Protein AF-A0A442Y7N2-F1 (afdb_monomer_lite)

Structure (mmCIF, N/CA/C/O backbone):
data_AF-A0A442Y7N2-F1
#
_entry.id   AF-A0A442Y7N2-F1
#
loop_
_atom_site.group_PDB
_atom_site.id
_atom_site.type_symbol
_atom_site.label_atom_id
_atom_site.label_alt_id
_atom_site.label_comp_id
_atom_site.label_asym_id
_atom_site.label_entity_id
_atom_site.label_seq_id
_atom_site.pdbx_PDB_ins_code
_atom_site.Cartn_x
_atom_site.Cartn_y
_atom_site.Cartn_z
_atom_site.occupancy
_atom_site.B_iso_or_equiv
_atom_site.auth_seq_id
_atom_site.auth_comp_id
_atom_site.auth_asym_id
_atom_site.auth_atom_id
_atom_site.pdbx_PDB_model_num
ATOM 1 N N . LYS A 1 1 ? -9.433 -22.680 17.498 1.00 52.38 1 LYS A N 1
ATOM 2 C CA . LYS A 1 1 ? -9.771 -21.432 18.224 1.00 52.38 1 LYS A CA 1
ATOM 3 C C . LYS A 1 1 ? -11.124 -20.967 17.704 1.00 52.38 1 LYS A C 1
ATOM 5 O O . LYS A 1 1 ? -11.213 -20.726 16.509 1.00 52.38 1 LYS A O 1
ATOM 10 N N . LEU A 1 2 ? -12.162 -20.968 18.543 1.00 63.34 2 LEU A N 1
ATOM 11 C CA . LEU A 1 2 ? -13.480 -20.420 18.199 1.00 63.34 2 LEU A CA 1
ATOM 12 C C . LEU A 1 2 ? -13.420 -18.888 18.295 1.00 63.34 2 LEU A C 1
ATOM 14 O O . LEU A 1 2 ? -12.692 -18.369 19.140 1.00 63.34 2 LEU A O 1
ATOM 18 N N . GLY A 1 3 ? -14.113 -18.182 17.401 1.00 73.44 3 GLY A N 1
ATOM 19 C CA . GLY A 1 3 ? -14.216 -16.721 17.448 1.00 73.44 3 GLY A CA 1
ATOM 20 C C . GLY A 1 3 ? -15.000 -16.253 18.678 1.00 73.44 3 GLY A C 1
ATOM 21 O O . GLY A 1 3 ? -15.901 -16.950 19.133 1.00 73.44 3 GLY A O 1
ATOM 22 N N . HIS A 1 4 ? -14.647 -15.083 19.215 1.00 86.31 4 HIS A N 1
ATOM 23 C CA . HIS A 1 4 ? -15.258 -14.492 20.417 1.00 86.31 4 HIS A CA 1
ATOM 24 C C . HIS A 1 4 ? -16.427 -13.531 20.111 1.00 86.31 4 HIS A C 1
ATOM 26 O O . HIS A 1 4 ? -16.746 -12.690 20.943 1.00 86.31 4 HIS A O 1
ATOM 32 N N . ALA A 1 5 ? -17.021 -13.600 18.916 1.00 89.06 5 ALA A N 1
ATOM 33 C CA . ALA A 1 5 ? -18.103 -12.714 18.487 1.00 89.06 5 ALA A CA 1
ATOM 34 C C . ALA A 1 5 ? -19.346 -13.525 18.110 1.00 89.06 5 ALA A C 1
ATOM 36 O O . ALA A 1 5 ? -19.222 -14.537 17.419 1.00 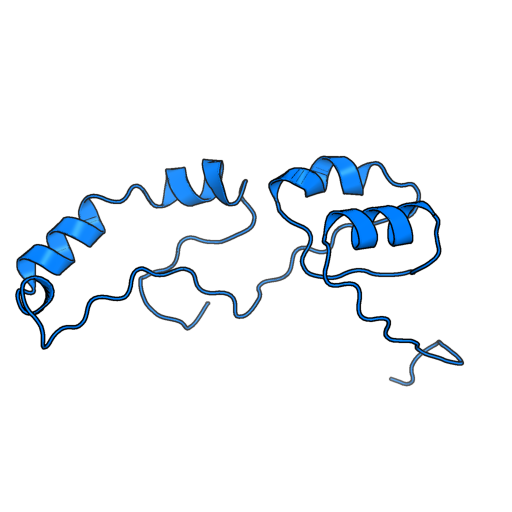89.06 5 ALA A O 1
ATOM 37 N N . ASP A 1 6 ? -20.522 -13.044 18.517 1.00 92.25 6 ASP A N 1
ATOM 38 C CA . ASP A 1 6 ? -21.809 -13.668 18.183 1.00 92.25 6 ASP A CA 1
ATOM 39 C C . ASP A 1 6 ? -22.160 -13.506 16.691 1.00 92.25 6 ASP A C 1
ATOM 41 O O . ASP A 1 6 ? -22.798 -14.375 16.100 1.00 92.25 6 ASP A O 1
ATOM 45 N N . GLN A 1 7 ? -21.706 -12.413 16.062 1.00 93.00 7 GLN A N 1
ATOM 46 C CA . GLN A 1 7 ? -21.904 -12.118 14.641 1.00 93.00 7 GLN A CA 1
ATOM 47 C C . GLN A 1 7 ? -20.733 -11.304 14.069 1.00 93.00 7 GLN A C 1
ATOM 49 O O . GLN A 1 7 ? -20.123 -10.487 14.759 1.00 93.00 7 GLN A O 1
ATOM 54 N N . VAL A 1 8 ? -20.449 -11.502 12.778 1.00 93.25 8 VAL A N 1
ATOM 55 C CA . VAL A 1 8 ? -19.552 -10.656 11.980 1.00 93.25 8 VAL A CA 1
ATOM 56 C C . VAL A 1 8 ? -20.326 -10.128 10.778 1.00 93.25 8 VAL A C 1
ATOM 58 O O . VAL A 1 8 ? -20.924 -10.906 10.038 1.00 93.25 8 VAL A O 1
ATOM 61 N N . GLU A 1 9 ? -20.296 -8.814 10.574 1.00 95.19 9 GLU A N 1
ATOM 62 C CA . GLU A 1 9 ? -20.863 -8.152 9.400 1.00 95.19 9 GLU A CA 1
ATOM 63 C C . GLU A 1 9 ? -19.742 -7.546 8.552 1.00 95.19 9 GLU A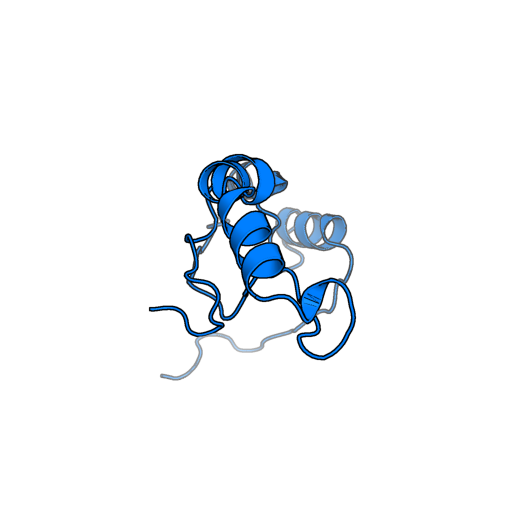 C 1
ATOM 65 O O . GLU A 1 9 ? -18.812 -6.931 9.076 1.00 95.19 9 GLU A O 1
ATOM 70 N N . ILE A 1 10 ? -19.829 -7.734 7.234 1.00 96.12 10 ILE A N 1
ATOM 71 C CA . ILE A 1 10 ? -18.875 -7.189 6.268 1.00 96.12 10 ILE A CA 1
ATOM 72 C C . ILE A 1 10 ? -19.624 -6.193 5.391 1.00 96.12 10 ILE A C 1
ATOM 74 O O . ILE A 1 10 ? -20.438 -6.580 4.554 1.00 96.12 10 ILE A O 1
ATOM 78 N N . VAL A 1 11 ? -19.326 -4.909 5.573 1.00 96.19 11 VAL A N 1
ATOM 79 C CA . VAL A 1 11 ? -19.940 -3.816 4.813 1.00 96.19 11 VAL A CA 1
ATOM 80 C C . VAL A 1 11 ? -18.969 -3.341 3.737 1.00 96.19 11 VAL A C 1
ATOM 82 O O . VAL A 1 11 ? -17.812 -3.027 4.019 1.00 96.19 11 VAL A O 1
ATOM 85 N N . VAL A 1 12 ? -19.436 -3.265 2.491 1.00 96.62 12 VAL A N 1
ATOM 86 C CA . VAL A 1 12 ? -18.619 -2.790 1.368 1.00 96.62 12 VAL A CA 1
ATOM 87 C C . VAL A 1 12 ? -18.715 -1.271 1.270 1.00 96.62 12 VAL A C 1
ATOM 89 O O . VAL A 1 12 ? -19.745 -0.725 0.883 1.00 96.62 12 VAL A O 1
ATOM 92 N N . ILE A 1 13 ? -17.613 -0.588 1.580 1.00 96.00 13 ILE A N 1
ATOM 93 C CA . ILE A 1 13 ? -17.477 0.866 1.445 1.00 96.00 13 ILE A CA 1
ATOM 94 C C . ILE A 1 13 ? -16.273 1.152 0.539 1.00 96.00 13 ILE A C 1
ATOM 96 O O . ILE A 1 13 ? -15.113 1.103 0.961 1.00 96.00 13 ILE A O 1
ATOM 100 N N . ASN A 1 14 ? -16.554 1.429 -0.735 1.00 94.81 14 ASN A N 1
ATOM 101 C CA . ASN A 1 14 ? -15.515 1.607 -1.754 1.00 94.81 14 ASN A CA 1
ATOM 102 C C . ASN A 1 14 ? -14.680 2.877 -1.527 1.00 94.81 14 ASN A C 1
ATOM 104 O O . ASN A 1 14 ? -13.459 2.852 -1.696 1.00 94.81 14 ASN A O 1
ATOM 108 N N . ASP A 1 15 ? -15.319 3.973 -1.111 1.00 94.69 15 ASP A N 1
ATOM 109 C CA . ASP A 1 15 ? -14.633 5.240 -0.865 1.00 94.69 15 ASP A CA 1
ATOM 110 C C . ASP A 1 15 ? -13.789 5.188 0.422 1.00 94.69 15 ASP A C 1
ATOM 112 O O . ASP A 1 15 ? -14.261 4.808 1.497 1.00 94.69 15 ASP A O 1
ATOM 116 N N . ALA A 1 16 ? -12.513 5.562 0.311 1.00 92.31 16 ALA A N 1
ATOM 117 C CA . ALA A 1 16 ? -11.571 5.488 1.425 1.00 92.31 16 ALA A CA 1
ATOM 118 C C . ALA A 1 16 ? -11.893 6.493 2.540 1.00 92.31 16 ALA A C 1
ATOM 120 O O . ALA A 1 16 ? -11.742 6.171 3.719 1.00 92.31 16 ALA A O 1
ATOM 121 N N . THR A 1 17 ? -12.370 7.686 2.180 1.00 92.31 17 THR A N 1
ATOM 12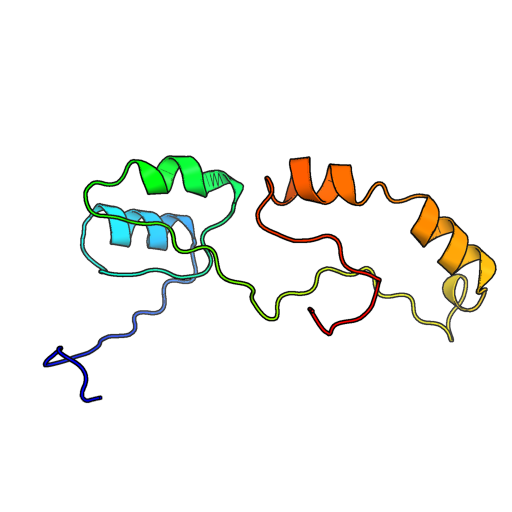2 C CA . THR A 1 17 ? -12.744 8.723 3.148 1.00 92.31 17 THR A CA 1
ATOM 123 C C . THR A 1 17 ? -13.968 8.283 3.947 1.00 92.31 17 THR A C 1
ATOM 125 O O . THR A 1 17 ? -13.968 8.377 5.173 1.00 92.31 17 THR A O 1
ATOM 128 N N . ALA A 1 18 ? -14.970 7.712 3.276 1.00 95.06 18 ALA A N 1
ATOM 129 C CA . ALA A 1 18 ? -16.157 7.151 3.908 1.00 95.06 18 ALA A CA 1
ATOM 130 C C . ALA A 1 18 ? -15.815 5.993 4.861 1.00 95.06 18 ALA A C 1
ATOM 132 O O . ALA A 1 18 ? -16.361 5.946 5.962 1.00 95.06 18 ALA A O 1
ATOM 133 N N . ARG A 1 19 ? -14.866 5.105 4.508 1.00 95.19 19 ARG A N 1
ATOM 134 C CA . ARG A 1 19 ? -14.383 4.061 5.439 1.00 95.19 19 ARG A CA 1
ATOM 135 C C . ARG A 1 19 ? -13.795 4.651 6.716 1.00 95.19 19 ARG A C 1
ATOM 137 O O . ARG A 1 19 ? -14.094 4.170 7.805 1.00 95.19 19 ARG A O 1
ATOM 144 N N . ILE A 1 20 ? -12.966 5.686 6.595 1.00 93.50 20 ILE A N 1
ATOM 145 C CA . ILE A 1 20 ? -12.343 6.332 7.758 1.00 93.50 20 ILE A CA 1
ATOM 146 C C . ILE A 1 20 ? -13.403 7.022 8.622 1.00 93.50 20 ILE A C 1
ATOM 148 O O . ILE A 1 20 ? -13.358 6.897 9.843 1.00 93.50 20 ILE A O 1
ATOM 152 N N . ALA A 1 21 ? -14.382 7.692 8.010 1.00 93.88 21 ALA A N 1
ATOM 153 C CA . ALA A 1 21 ? -15.487 8.317 8.733 1.00 93.88 21 ALA A CA 1
ATOM 154 C C . ALA A 1 21 ? -16.366 7.284 9.468 1.00 93.88 21 ALA A C 1
ATOM 156 O O . ALA A 1 21 ? -16.747 7.503 10.620 1.00 93.88 21 ALA A O 1
ATOM 157 N N . ALA A 1 22 ? -16.645 6.135 8.844 1.00 95.31 22 ALA A N 1
ATOM 158 C CA . ALA A 1 22 ? -17.369 5.033 9.477 1.00 95.31 22 ALA A CA 1
ATOM 159 C C . ALA A 1 22 ? -16.603 4.473 10.689 1.00 95.31 22 ALA A C 1
ATOM 161 O O . ALA A 1 22 ? -17.201 4.216 11.733 1.00 95.31 22 ALA A O 1
ATOM 162 N N . LEU A 1 23 ? -15.274 4.346 10.588 1.00 94.62 23 LEU A N 1
ATOM 163 C CA . LEU A 1 23 ? -14.430 3.945 11.717 1.00 94.62 23 LEU A CA 1
ATOM 164 C C . LEU A 1 23 ? -14.458 4.996 12.841 1.00 94.62 23 LEU A C 1
ATOM 166 O O . LEU A 1 23 ? -14.633 4.654 14.005 1.00 94.62 23 LEU A O 1
ATOM 170 N N . GLN A 1 24 ? -14.329 6.282 12.502 1.00 93.25 24 GLN A N 1
ATOM 171 C CA . GLN A 1 24 ? -14.338 7.391 13.468 1.00 93.25 24 GLN A CA 1
ATOM 172 C C . GLN A 1 24 ? -15.661 7.535 14.221 1.00 93.25 24 GLN A C 1
ATOM 174 O O . GLN A 1 24 ? -15.666 7.887 15.398 1.00 93.25 24 GLN A O 1
ATOM 179 N N . SER A 1 25 ? -16.777 7.274 13.542 1.00 94.25 25 SER A N 1
ATOM 180 C CA . SER A 1 25 ? -18.124 7.308 14.119 1.00 94.25 25 SER A CA 1
ATOM 181 C C . SER A 1 25 ? -18.530 5.996 14.798 1.00 94.25 25 SER A C 1
ATOM 183 O O . SER A 1 25 ? -19.664 5.882 15.258 1.00 94.25 25 SER A O 1
ATOM 185 N N . ASN A 1 26 ? -17.617 5.018 14.877 1.00 93.19 26 ASN A N 1
ATOM 186 C CA . ASN A 1 26 ? -17.857 3.692 15.444 1.00 93.19 26 ASN A CA 1
ATOM 187 C C . ASN A 1 26 ? -19.003 2.919 14.752 1.00 93.19 26 ASN A C 1
ATOM 189 O O . ASN A 1 26 ? -19.644 2.068 15.361 1.00 93.19 26 ASN A O 1
ATOM 193 N N . GLN A 1 27 ? -19.265 3.209 13.472 1.00 95.75 27 GLN A N 1
ATOM 194 C CA . GLN A 1 27 ? -20.172 2.419 12.631 1.00 95.75 27 GLN A CA 1
ATOM 195 C C . GLN A 1 27 ? -19.544 1.081 12.220 1.00 95.75 27 GLN A C 1
ATOM 197 O O . GLN A 1 27 ? -20.257 0.116 11.966 1.00 95.75 27 GLN A O 1
ATOM 202 N N . VAL A 1 28 ? -18.211 1.019 12.155 1.00 96.00 28 VAL A N 1
ATOM 203 C CA . VAL A 1 28 ? -17.444 -0.210 11.922 1.00 96.00 28 VAL A CA 1
ATOM 204 C C . VAL A 1 28 ? -16.316 -0.327 12.940 1.00 96.00 28 VAL A C 1
ATOM 206 O O . VAL A 1 28 ? -15.748 0.675 13.366 1.00 96.00 28 VAL A O 1
ATOM 209 N N . HIS A 1 29 ? -15.958 -1.561 13.296 1.00 94.19 29 HIS A N 1
ATOM 210 C CA . HIS A 1 29 ? -14.887 -1.845 14.261 1.00 94.19 29 HIS A CA 1
ATOM 211 C C . HIS A 1 29 ? -13.501 -1.982 13.610 1.00 94.19 29 HIS A C 1
ATOM 213 O O . HIS A 1 29 ? -12.478 -1.886 14.283 1.00 94.19 29 HIS A O 1
ATOM 219 N N . MET A 1 30 ? -13.457 -2.255 12.303 1.00 94.31 30 MET A N 1
ATOM 220 C CA . MET A 1 30 ? -12.230 -2.496 11.548 1.00 94.31 30 MET A CA 1
ATOM 221 C C . MET A 1 30 ? -12.414 -2.040 10.102 1.00 94.31 30 MET A C 1
ATOM 223 O O . MET A 1 30 ? -13.482 -2.219 9.520 1.00 94.31 30 MET A O 1
ATOM 227 N N . ILE A 1 31 ? -11.348 -1.492 9.521 1.00 94.81 31 ILE A N 1
ATOM 228 C CA . ILE A 1 31 ? -11.238 -1.216 8.087 1.00 94.81 31 ILE A CA 1
ATOM 229 C C . ILE A 1 31 ? -9.918 -1.775 7.567 1.00 94.81 31 ILE A C 1
ATOM 231 O O . ILE A 1 31 ? -8.937 -1.864 8.309 1.00 94.81 31 ILE A O 1
ATOM 235 N N . ASP A 1 32 ? -9.880 -2.114 6.285 1.00 91.50 32 ASP A N 1
ATOM 236 C CA . ASP A 1 32 ? -8.669 -2.503 5.578 1.00 91.50 32 ASP A CA 1
ATOM 237 C C . ASP A 1 32 ? -8.183 -1.387 4.633 1.00 91.50 32 ASP A C 1
ATOM 239 O O . ASP A 1 32 ? -8.847 -0.363 4.411 1.00 91.50 32 ASP A O 1
ATOM 243 N N . ARG A 1 33 ? -6.979 -1.592 4.079 1.00 86.94 33 ARG A N 1
ATOM 244 C CA . ARG A 1 33 ? -6.385 -0.761 3.014 1.00 86.94 33 ARG A CA 1
ATOM 245 C C . ARG A 1 33 ? -6.386 0.734 3.355 1.00 86.94 33 ARG A C 1
ATOM 247 O O . ARG A 1 33 ? -6.857 1.565 2.576 1.00 86.94 33 ARG A O 1
ATOM 254 N N . VAL A 1 34 ? -5.877 1.067 4.539 1.00 91.75 34 VAL A N 1
ATOM 255 C CA . VAL A 1 34 ? -5.638 2.458 4.941 1.00 91.75 34 VAL A CA 1
ATOM 256 C C . VAL A 1 34 ? -4.491 3.014 4.097 1.00 91.75 34 VAL A C 1
ATOM 258 O O . VAL A 1 34 ? -3.412 2.427 4.063 1.00 91.75 34 VAL A O 1
ATOM 261 N N . ASP A 1 35 ? -4.724 4.128 3.402 1.00 89.62 35 ASP A N 1
ATOM 262 C CA . ASP A 1 35 ? -3.688 4.777 2.594 1.00 89.62 35 ASP A CA 1
ATOM 263 C C . ASP A 1 35 ? -2.573 5.321 3.513 1.00 89.62 35 ASP A C 1
ATOM 265 O O . ASP A 1 35 ? -2.885 6.024 4.485 1.00 89.62 35 ASP A O 1
ATOM 269 N N . PRO A 1 36 ? -1.282 5.054 3.227 1.00 90.69 36 PRO A N 1
ATOM 270 C CA . PRO A 1 36 ? -0.160 5.563 4.017 1.00 90.69 36 PRO A CA 1
ATOM 271 C C . PRO A 1 36 ? -0.215 7.067 4.314 1.00 90.69 36 PRO A C 1
ATOM 273 O O . PRO A 1 36 ? 0.219 7.513 5.377 1.00 90.69 36 PRO A O 1
ATOM 276 N N . LYS A 1 37 ? -0.789 7.872 3.410 1.00 90.12 37 LYS A N 1
ATOM 277 C CA . LYS A 1 37 ? -0.909 9.330 3.555 1.00 90.12 37 LYS A CA 1
ATOM 278 C C . LYS A 1 37 ? -1.809 9.757 4.708 1.00 90.12 37 LYS A C 1
ATOM 280 O O . LYS A 1 37 ? -1.612 10.847 5.243 1.00 90.12 37 LYS A O 1
ATOM 285 N N . VAL A 1 38 ? -2.779 8.924 5.082 1.00 90.75 38 VAL A N 1
ATOM 286 C CA . VAL A 1 38 ? -3.774 9.230 6.120 1.00 90.75 38 VAL A CA 1
ATOM 287 C C . VAL A 1 38 ? -3.591 8.395 7.384 1.00 90.75 38 VAL A C 1
ATOM 289 O O . VAL A 1 38 ? -4.318 8.606 8.350 1.00 90.75 38 VAL A O 1
ATOM 292 N N . VAL A 1 39 ? -2.602 7.496 7.440 1.00 91.88 39 VAL A N 1
ATOM 293 C CA . VAL A 1 39 ? -2.358 6.663 8.628 1.00 91.88 39 VAL A CA 1
ATOM 294 C C . VAL A 1 39 ? -2.174 7.509 9.892 1.00 91.88 39 VAL A C 1
ATOM 296 O O . VAL A 1 39 ? -2.766 7.199 10.923 1.00 91.88 39 VAL A O 1
ATOM 299 N N . ASP A 1 40 ? -1.427 8.612 9.827 1.00 90.19 40 ASP A N 1
ATOM 300 C CA . ASP A 1 40 ? -1.207 9.471 11.000 1.00 90.19 40 ASP A CA 1
ATOM 301 C C . ASP A 1 40 ? -2.457 10.243 11.443 1.00 90.19 40 ASP A C 1
ATOM 303 O O . ASP A 1 40 ? -2.535 10.669 12.595 1.00 90.19 40 ASP A O 1
ATOM 307 N N . LEU A 1 41 ? -3.449 10.401 10.560 1.00 89.56 41 LEU A N 1
ATOM 308 C CA . LEU A 1 41 ? -4.776 10.892 10.928 1.00 89.56 41 LEU A CA 1
ATOM 309 C C . LEU A 1 41 ? -5.571 9.788 11.635 1.00 89.56 41 LEU A C 1
ATOM 311 O O . LEU A 1 41 ? -6.146 10.033 12.693 1.00 89.56 41 LEU A O 1
ATOM 315 N N . VAL A 1 42 ? -5.565 8.567 11.091 1.00 91.94 42 VAL A N 1
ATOM 316 C CA . VAL A 1 42 ? -6.298 7.422 11.658 1.00 91.94 42 VAL A CA 1
ATOM 317 C C . VAL A 1 42 ? -5.746 7.022 13.033 1.00 91.94 42 VAL A C 1
ATOM 319 O O . VAL A 1 42 ? -6.523 6.707 13.928 1.00 91.94 42 VAL A O 1
ATOM 322 N N . LYS A 1 43 ? -4.430 7.135 13.263 1.00 91.25 43 LYS A N 1
ATOM 323 C CA . LYS A 1 43 ? -3.800 6.916 14.584 1.00 91.25 43 LYS A CA 1
ATOM 324 C C . LYS A 1 43 ? -4.348 7.817 15.696 1.00 91.25 43 LYS A C 1
ATOM 326 O O . LYS A 1 43 ? -4.160 7.507 16.866 1.00 91.25 43 LYS A O 1
ATOM 331 N N . ARG A 1 44 ? -4.973 8.949 15.354 1.00 91.56 44 ARG A N 1
ATOM 332 C CA . ARG A 1 44 ? -5.546 9.887 16.334 1.00 91.56 44 ARG A CA 1
ATOM 333 C C . ARG A 1 44 ? -6.958 9.502 16.765 1.00 91.56 44 ARG A C 1
ATOM 335 O O . ARG A 1 44 ? -7.493 10.136 17.669 1.00 91.56 44 ARG A O 1
ATOM 342 N N . VAL A 1 45 ? -7.571 8.509 16.121 1.00 90.50 45 VAL A N 1
ATOM 343 C CA . VAL A 1 45 ? -8.907 8.033 16.483 1.00 90.50 45 VAL A CA 1
ATOM 344 C C . VAL A 1 45 ? -8.806 7.239 17.792 1.00 90.50 45 VAL A C 1
ATOM 346 O O . VAL A 1 45 ? -8.049 6.266 17.849 1.00 90.50 45 VAL A O 1
ATOM 349 N N . PRO A 1 46 ? -9.530 7.630 18.858 1.00 90.75 46 PRO A N 1
ATOM 350 C CA . PRO A 1 46 ? -9.473 6.930 20.137 1.00 90.75 46 PRO A CA 1
ATOM 351 C C . PRO A 1 46 ? -9.833 5.447 19.998 1.00 90.75 46 PRO A C 1
ATOM 353 O O . PRO A 1 46 ? -10.798 5.098 19.327 1.00 90.75 46 PRO A O 1
ATOM 356 N N . GLY A 1 47 ? -9.056 4.571 20.640 1.00 91.12 47 GLY A N 1
ATOM 357 C CA . GLY A 1 47 ? -9.302 3.123 20.634 1.00 91.12 47 GLY A CA 1
ATOM 358 C C . GLY A 1 47 ? -8.912 2.393 19.343 1.00 91.12 47 GLY A C 1
ATOM 359 O O . GLY A 1 47 ? -8.986 1.167 19.303 1.00 91.12 47 GLY A O 1
ATOM 360 N N . VAL A 1 48 ? -8.449 3.102 18.309 1.00 93.56 48 VAL A N 1
ATOM 361 C CA . VAL A 1 48 ? -7.984 2.492 17.057 1.00 93.56 48 VAL A CA 1
ATOM 362 C C . VAL A 1 48 ? -6.493 2.186 17.138 1.00 93.56 48 VAL A C 1
ATOM 364 O O . VAL A 1 48 ? -5.685 3.004 17.574 1.00 93.56 48 VAL A O 1
ATOM 367 N N . THR A 1 49 ? -6.111 1.004 16.657 1.00 93.75 49 THR A N 1
ATOM 368 C CA . THR A 1 49 ? -4.707 0.638 16.440 1.00 93.75 49 THR A CA 1
ATOM 369 C C . THR A 1 49 ? -4.464 0.379 14.961 1.00 93.75 49 THR A C 1
ATOM 371 O O . THR A 1 49 ? -5.344 -0.099 14.247 1.00 93.75 49 THR A O 1
ATOM 374 N N . ILE A 1 50 ? -3.260 0.704 14.491 1.00 92.50 50 ILE A N 1
ATOM 375 C CA . ILE A 1 50 ? -2.839 0.413 13.121 1.00 92.50 50 ILE A CA 1
ATOM 376 C C . ILE A 1 50 ? -2.017 -0.867 13.135 1.00 92.50 50 ILE A C 1
ATOM 378 O O . ILE A 1 50 ? -0.990 -0.936 13.808 1.00 92.50 50 ILE A O 1
ATOM 382 N N . GLN A 1 51 ? -2.456 -1.856 12.363 1.00 92.00 51 GLN A N 1
ATOM 383 C CA . GLN A 1 51 ? -1.714 -3.090 12.135 1.00 92.00 51 GLN A CA 1
ATOM 384 C C . GLN A 1 51 ? -1.055 -3.020 10.760 1.00 92.00 51 GLN A C 1
ATOM 386 O O . GLN A 1 51 ? -1.739 -3.055 9.738 1.00 92.00 51 GLN A O 1
ATOM 391 N N . ASN A 1 52 ? 0.273 -2.896 10.738 1.00 89.12 52 ASN A N 1
ATOM 392 C CA . ASN A 1 52 ? 1.055 -3.017 9.513 1.00 89.12 52 ASN A CA 1
ATOM 393 C C . ASN A 1 52 ? 1.531 -4.466 9.375 1.00 89.12 52 ASN A C 1
ATOM 395 O O . ASN A 1 52 ? 2.261 -4.958 10.234 1.00 89.12 52 ASN A O 1
ATOM 399 N N . VAL A 1 53 ? 1.107 -5.143 8.312 1.00 88.19 53 VAL A N 1
ATOM 400 C CA . VAL A 1 53 ? 1.453 -6.542 8.045 1.00 88.19 53 VAL A CA 1
ATOM 401 C C . VAL A 1 53 ? 1.960 -6.687 6.618 1.00 88.19 53 VAL A C 1
ATOM 403 O O . VAL A 1 53 ? 1.428 -6.054 5.705 1.00 88.19 53 VAL A O 1
ATOM 406 N N . SER A 1 54 ? 2.961 -7.547 6.410 1.00 83.88 54 SER A N 1
ATOM 407 C CA . SER A 1 54 ? 3.431 -7.879 5.064 1.00 83.88 54 SER A CA 1
ATOM 408 C C . SER A 1 54 ? 2.298 -8.507 4.256 1.00 83.88 54 SER A C 1
ATOM 410 O O . SER A 1 54 ? 1.852 -9.623 4.523 1.00 83.88 54 SER A O 1
ATOM 412 N N . GLY A 1 55 ? 1.807 -7.757 3.273 1.00 80.12 55 GLY A N 1
ATOM 413 C CA . GLY A 1 55 ? 0.794 -8.216 2.337 1.00 80.12 55 GLY A CA 1
ATOM 414 C C . GLY A 1 55 ? 1.397 -8.876 1.098 1.00 80.12 55 GLY A C 1
ATOM 415 O O . GLY A 1 55 ? 2.604 -8.870 0.872 1.00 80.12 55 GLY A O 1
ATOM 416 N N . ARG A 1 56 ? 0.516 -9.385 0.233 1.00 80.44 56 ARG A N 1
ATOM 417 C CA . ARG A 1 56 ? 0.864 -9.880 -1.114 1.00 80.44 56 ARG A CA 1
ATOM 418 C C . ARG A 1 56 ? 0.973 -8.759 -2.159 1.00 80.44 56 ARG A C 1
ATOM 420 O O . ARG A 1 56 ? 1.009 -9.033 -3.354 1.00 80.44 56 ARG A O 1
ATOM 427 N N . GLY A 1 57 ? 0.915 -7.500 -1.721 1.00 82.94 57 GLY A N 1
ATOM 428 C CA . GLY A 1 57 ? 0.995 -6.342 -2.604 1.00 82.94 57 GLY A CA 1
ATOM 429 C C . GLY A 1 57 ? 2.377 -6.248 -3.241 1.00 82.94 57 GLY A C 1
ATOM 430 O O . GLY A 1 57 ? 3.385 -6.419 -2.561 1.00 82.94 57 GLY A O 1
ATOM 431 N N . TYR A 1 58 ? 2.406 -5.975 -4.541 1.00 85.88 58 TYR A N 1
ATOM 432 C CA . TYR A 1 58 ? 3.627 -5.844 -5.324 1.00 85.88 58 TYR A CA 1
ATOM 433 C C . TYR A 1 58 ? 3.433 -4.709 -6.337 1.00 85.88 58 TYR A C 1
ATOM 435 O O . TYR A 1 58 ? 2.475 -4.730 -7.114 1.00 85.88 58 TYR A O 1
ATOM 443 N N . HIS A 1 59 ? 4.302 -3.695 -6.296 1.00 8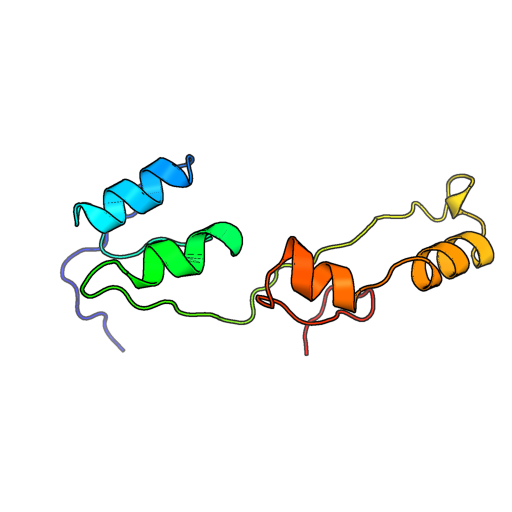7.62 59 HIS A N 1
ATOM 444 C CA . HIS A 1 59 ? 4.269 -2.528 -7.184 1.00 87.62 59 HIS A CA 1
ATOM 445 C C . HIS A 1 59 ? 5.392 -2.636 -8.214 1.00 87.62 59 HIS A C 1
ATOM 447 O O . HIS A 1 59 ? 6.559 -2.729 -7.845 1.00 87.62 59 HIS A O 1
ATOM 453 N N . TYR A 1 60 ? 5.042 -2.636 -9.498 1.00 88.25 60 TYR A N 1
ATOM 454 C CA . TYR A 1 60 ? 5.982 -2.913 -10.579 1.00 88.25 60 TYR A CA 1
ATOM 455 C C . TYR A 1 60 ? 5.584 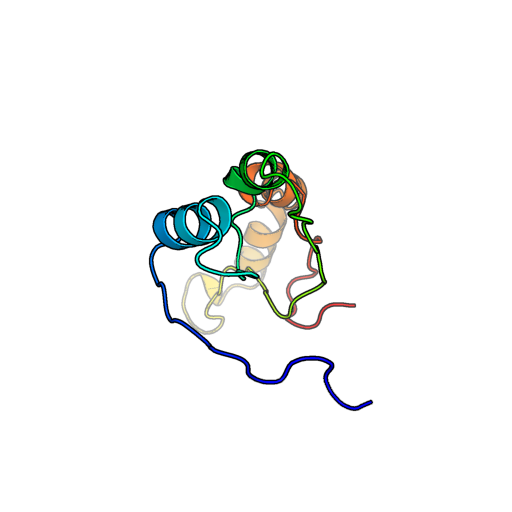-2.198 -11.865 1.00 88.25 60 TYR A C 1
ATOM 457 O O . TYR A 1 60 ? 4.406 -1.946 -12.126 1.00 88.25 60 TYR A O 1
ATOM 465 N N . PHE A 1 61 ? 6.592 -1.904 -12.682 1.00 89.06 61 PHE A N 1
ATOM 466 C CA . PHE A 1 61 ? 6.420 -1.412 -14.041 1.00 89.06 61 PHE A CA 1
ATOM 467 C C . PHE A 1 61 ? 6.617 -2.579 -15.003 1.00 89.06 61 PHE A C 1
ATOM 469 O O . PHE A 1 61 ? 7.736 -3.059 -15.193 1.00 89.06 61 PHE A O 1
ATOM 476 N N . ASN A 1 62 ? 5.518 -3.062 -15.579 1.00 91.06 62 ASN A N 1
ATOM 477 C CA . ASN A 1 62 ? 5.573 -4.125 -16.575 1.00 91.06 62 ASN A CA 1
ATOM 478 C C . ASN A 1 62 ? 6.245 -3.638 -17.855 1.00 91.06 62 ASN A C 1
ATOM 480 O O . ASN A 1 62 ? 5.907 -2.580 -18.380 1.00 91.06 62 ASN A O 1
ATOM 484 N N . MET A 1 63 ? 7.159 -4.456 -18.366 1.00 94.19 63 MET A N 1
ATOM 485 C CA . MET A 1 63 ? 7.843 -4.249 -19.636 1.00 94.19 63 MET A CA 1
ATOM 486 C C . MET A 1 63 ? 7.586 -5.482 -20.500 1.00 94.19 63 MET A C 1
ATOM 488 O O . MET A 1 63 ? 7.981 -6.585 -20.122 1.00 94.19 63 MET A O 1
ATOM 492 N N . PHE A 1 64 ? 6.896 -5.316 -21.628 1.00 95.94 64 PHE A N 1
ATOM 493 C CA . PHE A 1 64 ? 6.630 -6.419 -22.553 1.00 95.94 64 PHE A CA 1
ATOM 494 C C . PHE A 1 64 ? 7.901 -6.763 -23.334 1.00 95.94 64 PHE A C 1
ATOM 496 O O . PHE A 1 64 ? 8.304 -6.039 -24.236 1.00 95.94 64 PHE A O 1
ATOM 503 N N . CYS A 1 65 ? 8.557 -7.859 -22.952 1.00 96.56 65 CYS A N 1
ATOM 504 C CA . CYS A 1 65 ? 9.873 -8.253 -23.470 1.00 96.56 65 CYS A CA 1
ATOM 505 C C . CYS A 1 65 ? 9.883 -8.704 -24.943 1.00 96.56 65 CYS A C 1
ATOM 507 O O . CYS A 1 65 ? 10.944 -9.051 -25.451 1.00 96.56 65 CYS A O 1
ATOM 509 N N . ASP A 1 66 ? 8.731 -8.748 -25.604 1.00 97.38 66 ASP A N 1
ATOM 510 C CA . ASP A 1 66 ? 8.548 -9.099 -27.016 1.00 97.38 66 ASP A CA 1
ATOM 511 C C . ASP A 1 66 ? 8.191 -7.885 -27.891 1.00 97.38 66 ASP A C 1
ATOM 513 O O . ASP A 1 66 ? 7.984 -8.026 -29.094 1.00 97.38 66 ASP A O 1
ATOM 517 N N . THR A 1 67 ? 8.105 -6.694 -27.292 1.00 98.19 67 THR A N 1
ATOM 518 C CA . THR A 1 67 ? 7.616 -5.485 -27.949 1.00 98.19 67 THR A CA 1
ATOM 519 C C . THR A 1 67 ? 8.618 -4.350 -27.772 1.00 98.19 67 THR A C 1
ATOM 521 O O . THR A 1 67 ? 8.975 -3.986 -26.648 1.00 98.19 67 THR A O 1
ATOM 524 N N . ALA A 1 68 ? 9.045 -3.737 -28.877 1.00 97.00 68 ALA A N 1
ATOM 525 C CA . ALA A 1 68 ? 9.917 -2.569 -28.827 1.00 97.00 68 ALA A CA 1
ATOM 526 C C . ALA A 1 68 ? 9.278 -1.408 -28.022 1.00 97.00 68 ALA A C 1
ATOM 528 O O . ALA A 1 68 ? 8.075 -1.166 -28.138 1.00 97.00 68 ALA A O 1
ATOM 529 N N . PRO A 1 69 ? 10.059 -0.666 -27.212 1.00 96.06 69 PRO A N 1
ATOM 530 C CA . PRO A 1 69 ? 11.514 -0.767 -27.085 1.00 96.06 69 PRO A CA 1
ATOM 531 C C . PRO A 1 69 ? 11.964 -1.734 -25.966 1.00 96.06 69 PRO A C 1
ATOM 533 O O . PRO A 1 69 ? 13.153 -1.837 -25.670 1.00 96.06 69 PRO A O 1
ATOM 536 N N . PHE A 1 70 ? 11.023 -2.416 -25.305 1.00 98.06 70 PHE A N 1
ATOM 537 C CA . PHE A 1 70 ? 11.282 -3.281 -24.154 1.00 98.06 70 PHE A CA 1
ATOM 538 C C . PHE A 1 70 ? 11.788 -4.674 -24.523 1.00 98.06 70 PHE A C 1
ATOM 540 O O . 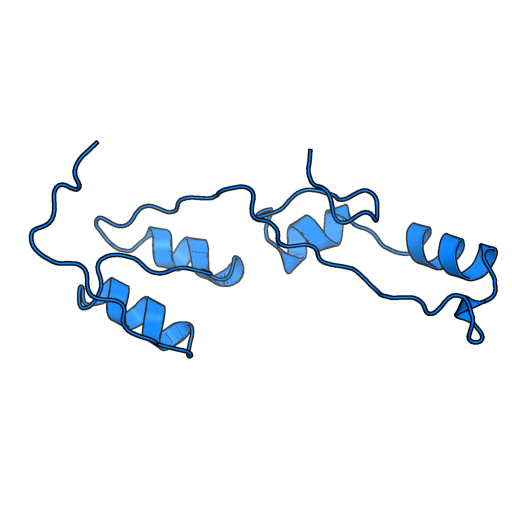PHE A 1 70 ? 12.162 -5.418 -23.621 1.00 98.06 70 PHE A O 1
ATOM 547 N N . ASP A 1 71 ? 11.853 -5.026 -25.803 1.00 97.88 71 ASP A N 1
ATOM 548 C CA . ASP A 1 71 ? 12.571 -6.198 -26.308 1.00 97.88 71 ASP A CA 1
ATOM 549 C C . ASP A 1 71 ? 14.090 -6.114 -26.043 1.00 97.88 71 ASP A C 1
ATOM 551 O O . ASP A 1 71 ? 14.729 -7.127 -25.747 1.00 97.88 71 ASP A O 1
ATOM 555 N N . ASN A 1 72 ? 14.657 -4.905 -25.982 1.00 98.25 72 ASN A N 1
ATOM 556 C CA . ASN A 1 72 ? 16.051 -4.664 -25.607 1.00 98.25 72 ASN A CA 1
ATOM 557 C C . ASN A 1 72 ? 16.298 -4.822 -24.086 1.00 98.25 72 ASN A C 1
ATOM 559 O O . ASN A 1 72 ? 15.785 -4.054 -23.266 1.00 98.25 72 ASN A O 1
ATOM 563 N N . SER A 1 73 ? 17.141 -5.786 -23.693 1.00 97.00 73 SER A N 1
ATOM 564 C CA . SER A 1 73 ? 17.496 -6.035 -22.286 1.00 97.00 73 SER A CA 1
ATOM 565 C C . SER A 1 73 ? 18.240 -4.886 -21.613 1.00 97.00 73 SER A C 1
ATOM 567 O O . SER A 1 73 ? 18.002 -4.629 -20.431 1.00 97.00 73 SER A O 1
ATOM 569 N N . ASP A 1 74 ? 19.101 -4.187 -22.348 1.00 98.06 74 ASP A N 1
ATOM 570 C CA . ASP A 1 74 ? 19.907 -3.089 -21.817 1.00 98.06 74 ASP A CA 1
ATOM 571 C C . ASP A 1 74 ? 19.024 -1.887 -21.498 1.00 98.06 74 ASP A C 1
ATOM 573 O O . ASP A 1 74 ? 19.202 -1.253 -20.459 1.00 98.06 74 ASP A O 1
ATOM 577 N N . LEU A 1 75 ? 17.996 -1.629 -22.317 1.00 97.38 75 LEU A N 1
ATOM 578 C CA . LEU A 1 75 ? 16.998 -0.606 -22.007 1.00 97.38 75 LEU A CA 1
ATOM 579 C C . LEU A 1 75 ? 16.238 -0.944 -20.721 1.00 97.38 75 LEU A C 1
ATOM 581 O O . LEU A 1 75 ? 16.097 -0.090 -19.844 1.00 97.38 75 LEU A O 1
ATOM 585 N N . ARG A 1 76 ? 15.767 -2.192 -20.579 1.00 96.94 76 ARG A N 1
ATOM 586 C CA . ARG A 1 76 ? 15.072 -2.626 -19.356 1.00 96.94 76 ARG A CA 1
ATOM 587 C C . ARG A 1 76 ? 15.968 -2.462 -18.129 1.00 96.94 76 ARG A C 1
ATOM 589 O O . ARG A 1 76 ? 15.496 -2.037 -17.077 1.00 96.94 76 ARG A O 1
ATOM 596 N N . MET A 1 77 ? 17.257 -2.772 -18.259 1.00 96.19 77 MET A N 1
ATOM 597 C CA . MET A 1 77 ? 18.227 -2.607 -17.179 1.00 96.19 77 MET A CA 1
ATOM 598 C C . MET A 1 77 ? 18.493 -1.130 -16.859 1.00 96.19 77 MET A C 1
ATOM 600 O O . MET A 1 77 ? 18.499 -0.748 -15.689 1.00 96.19 77 MET A O 1
ATOM 604 N N . ALA A 1 78 ? 18.630 -0.278 -17.877 1.00 97.44 78 ALA A N 1
ATOM 605 C CA . ALA A 1 78 ? 18.793 1.162 -17.701 1.00 97.44 78 ALA A CA 1
ATOM 606 C C . ALA A 1 78 ? 17.616 1.772 -16.922 1.00 97.44 78 ALA A C 1
ATOM 608 O O . ALA A 1 78 ? 17.831 2.530 -15.977 1.00 97.44 78 ALA A O 1
ATOM 609 N N . LEU A 1 79 ? 16.377 1.378 -17.237 1.00 95.75 79 LEU A N 1
ATOM 610 C CA . LEU A 1 79 ? 15.188 1.821 -16.500 1.00 95.75 79 LEU A CA 1
ATOM 611 C C . LEU A 1 79 ? 15.195 1.352 -15.040 1.00 95.75 79 LEU A C 1
ATOM 613 O O . LEU A 1 79 ? 14.849 2.126 -14.150 1.00 95.75 79 LEU A O 1
ATOM 617 N N . LYS A 1 80 ? 15.638 0.118 -14.766 1.00 93.69 80 LYS A N 1
ATOM 618 C CA . LYS A 1 80 ? 15.773 -0.391 -13.390 1.00 93.69 80 LYS A CA 1
ATOM 619 C C . LYS A 1 80 ? 16.768 0.418 -12.557 1.00 93.69 80 LYS A C 1
ATOM 621 O O . LYS A 1 80 ? 16.532 0.576 -11.360 1.00 93.69 80 LYS A O 1
ATOM 626 N N . PHE A 1 81 ? 17.856 0.900 -13.159 1.00 94.94 81 PHE A N 1
ATOM 627 C CA . PHE A 1 81 ? 18.853 1.733 -12.480 1.00 94.94 81 PHE A CA 1
ATOM 628 C C . PHE A 1 81 ? 18.442 3.204 -12.368 1.00 94.94 81 PHE A C 1
ATOM 630 O O . PHE A 1 81 ? 18.844 3.872 -11.421 1.00 94.94 81 PHE A O 1
ATOM 637 N N . ALA A 1 82 ? 17.622 3.704 -13.293 1.00 96.06 82 ALA A N 1
ATOM 638 C CA . ALA A 1 82 ? 17.137 5.082 -13.270 1.00 96.06 82 ALA A CA 1
ATOM 639 C C . ALA A 1 82 ? 16.147 5.366 -12.123 1.00 96.06 82 ALA A C 1
ATOM 641 O O . ALA A 1 82 ? 15.909 6.524 -11.784 1.00 96.06 82 ALA A O 1
ATOM 642 N N . ILE A 1 83 ? 15.553 4.327 -11.528 1.00 93.81 83 ILE A N 1
ATOM 643 C CA . ILE A 1 83 ? 14.539 4.460 -10.480 1.00 93.81 83 ILE A CA 1
ATOM 644 C C . ILE A 1 83 ? 15.184 4.429 -9.091 1.00 93.81 83 ILE A C 1
ATOM 646 O O . ILE A 1 83 ? 15.717 3.406 -8.651 1.00 93.81 83 ILE A O 1
ATOM 650 N N . ASN A 1 84 ? 15.030 5.527 -8.350 1.00 95.81 84 ASN A N 1
ATOM 651 C CA . ASN A 1 84 ? 15.366 5.591 -6.931 1.00 95.81 84 ASN A CA 1
ATOM 652 C C . ASN A 1 84 ? 14.265 4.928 -6.082 1.00 95.81 84 ASN A C 1
ATOM 654 O O . ASN A 1 84 ? 13.286 5.563 -5.687 1.00 95.81 84 ASN A O 1
ATOM 658 N N . ARG A 1 85 ? 14.415 3.623 -5.822 1.00 94.19 85 ARG A N 1
ATOM 659 C CA . ARG A 1 85 ? 13.413 2.823 -5.094 1.00 94.19 85 ARG A CA 1
ATOM 660 C C . ARG A 1 85 ? 13.233 3.274 -3.640 1.00 94.19 85 ARG A C 1
ATOM 662 O O . ARG A 1 85 ? 12.108 3.253 -3.147 1.00 94.19 85 ARG A O 1
ATOM 669 N N . GLU A 1 86 ? 14.303 3.720 -2.985 1.00 95.56 86 GLU A N 1
ATOM 670 C CA . GLU A 1 86 ? 14.242 4.221 -1.605 1.00 95.56 86 GLU A CA 1
ATOM 671 C C . GLU A 1 86 ? 13.414 5.502 -1.514 1.00 95.56 86 GLU A C 1
ATOM 673 O O . GLU A 1 86 ? 12.536 5.632 -0.664 1.00 95.56 86 GLU A O 1
ATOM 678 N N . GLU A 1 87 ? 13.612 6.425 -2.456 1.00 96.12 87 GLU A N 1
ATOM 679 C CA . GLU A 1 87 ? 12.810 7.646 -2.528 1.00 96.12 87 GLU A CA 1
ATOM 680 C C . GLU A 1 87 ? 11.333 7.354 -2.821 1.00 96.12 87 GLU A C 1
ATOM 682 O O . GLU A 1 87 ? 10.455 8.023 -2.276 1.00 96.12 87 GLU A O 1
ATOM 687 N N . MET A 1 88 ? 11.031 6.342 -3.640 1.00 94.31 88 MET A N 1
ATOM 688 C CA . MET A 1 88 ? 9.649 5.903 -3.849 1.00 94.31 88 MET A CA 1
ATOM 689 C C . MET A 1 88 ? 9.031 5.345 -2.562 1.00 94.31 88 MET A C 1
ATOM 691 O O . MET A 1 88 ? 7.899 5.706 -2.228 1.00 94.31 88 MET A O 1
ATOM 695 N N . LEU A 1 89 ? 9.755 4.496 -1.826 1.00 93.00 89 LEU A N 1
ATOM 696 C CA . LEU A 1 89 ? 9.289 3.946 -0.551 1.00 93.00 89 LEU A CA 1
ATOM 697 C C . LEU A 1 89 ? 9.022 5.060 0.471 1.00 93.00 89 LEU A C 1
ATOM 699 O O . LEU A 1 89 ? 7.968 5.071 1.109 1.00 93.00 89 LEU A O 1
ATOM 703 N N . ASP A 1 90 ? 9.937 6.017 0.587 1.00 95.12 90 ASP A N 1
ATOM 704 C CA . ASP A 1 90 ? 9.820 7.131 1.524 1.00 95.12 90 ASP A CA 1
ATOM 705 C C . ASP A 1 90 ? 8.697 8.103 1.128 1.00 95.12 90 ASP A C 1
ATOM 707 O O . ASP A 1 90 ? 7.773 8.363 1.898 1.00 95.12 90 ASP A O 1
ATOM 711 N N . LYS A 1 91 ? 8.692 8.604 -0.110 1.00 94.12 91 LYS A N 1
ATOM 712 C CA . LYS A 1 91 ? 7.779 9.690 -0.500 1.00 94.12 91 LYS A CA 1
ATOM 713 C C . LYS A 1 91 ? 6.378 9.218 -0.871 1.00 94.12 91 LYS A C 1
ATOM 715 O O . LYS A 1 91 ? 5.408 9.935 -0.614 1.00 94.12 91 LYS A O 1
ATOM 720 N N . ILE A 1 92 ? 6.253 8.047 -1.498 1.00 92.06 92 ILE A N 1
ATOM 721 C CA . ILE A 1 92 ? 4.961 7.536 -1.981 1.00 92.06 92 ILE A CA 1
ATOM 722 C C . ILE A 1 92 ? 4.314 6.661 -0.913 1.00 92.06 92 ILE A C 1
ATOM 724 O O . ILE A 1 92 ? 3.170 6.911 -0.532 1.00 92.06 92 ILE A O 1
ATOM 728 N N . LEU A 1 93 ? 5.045 5.656 -0.427 1.00 92.25 93 LEU A N 1
ATOM 729 C CA . LEU A 1 93 ? 4.529 4.688 0.542 1.00 92.25 93 LEU A CA 1
ATOM 730 C C . LEU A 1 93 ? 4.745 5.113 1.998 1.00 92.25 93 LEU A C 1
ATOM 732 O O . LEU A 1 93 ? 4.209 4.456 2.886 1.00 92.25 93 LEU A O 1
ATOM 736 N N . ARG A 1 94 ? 5.482 6.201 2.272 1.00 92.56 94 ARG A N 1
ATOM 737 C CA . ARG A 1 94 ? 5.742 6.709 3.633 1.00 92.56 94 ARG A CA 1
ATOM 738 C C . ARG A 1 94 ? 6.305 5.642 4.574 1.00 92.56 94 ARG A C 1
ATOM 740 O O . ARG A 1 94 ? 5.906 5.559 5.733 1.00 92.56 94 ARG A O 1
ATOM 747 N N . GLY A 1 95 ? 7.171 4.779 4.044 1.00 90.81 95 GLY A N 1
ATOM 748 C CA . GLY A 1 95 ? 7.766 3.662 4.781 1.00 90.81 95 GLY A CA 1
ATOM 749 C C . GLY A 1 95 ? 6.852 2.444 4.990 1.00 90.81 95 GLY A C 1
ATOM 750 O O . GLY A 1 95 ? 7.291 1.462 5.582 1.00 90.81 95 GLY A O 1
ATOM 751 N N . TYR A 1 96 ? 5.606 2.447 4.496 1.00 90.75 96 TYR A N 1
ATOM 752 C CA . TYR A 1 96 ? 4.708 1.281 4.537 1.00 90.75 96 TYR A CA 1
ATOM 753 C C . TYR A 1 96 ? 4.965 0.348 3.351 1.00 90.75 96 TYR A C 1
ATOM 755 O O . TYR A 1 96 ? 4.153 0.216 2.435 1.00 90.75 96 TYR A O 1
ATOM 763 N N . GLY A 1 97 ? 6.126 -0.297 3.368 1.00 90.06 97 GLY A N 1
ATOM 764 C CA . GLY A 1 97 ? 6.544 -1.262 2.362 1.00 90.06 97 GLY A CA 1
ATOM 765 C C . GLY A 1 97 ? 7.982 -1.707 2.583 1.00 90.06 97 GLY A C 1
ATOM 766 O O . GLY A 1 97 ? 8.643 -1.284 3.530 1.00 90.06 97 GLY A O 1
ATOM 767 N N . SER A 1 98 ? 8.470 -2.551 1.688 1.00 90.12 98 SER A N 1
ATOM 768 C CA . SER A 1 98 ? 9.871 -2.949 1.618 1.00 90.12 98 SER A CA 1
ATOM 769 C C . SER A 1 98 ? 10.354 -2.853 0.176 1.00 90.12 98 SER A C 1
ATOM 771 O O . SER A 1 98 ? 9.566 -2.934 -0.771 1.00 90.12 98 SER A O 1
ATOM 773 N N . ILE A 1 99 ? 11.658 -2.647 0.001 1.00 91.06 99 ILE A N 1
ATOM 774 C CA . ILE A 1 99 ? 12.266 -2.629 -1.327 1.00 91.06 99 ILE A CA 1
ATOM 775 C C . ILE A 1 99 ? 12.241 -4.045 -1.905 1.00 91.06 99 ILE A C 1
ATOM 777 O O . ILE A 1 99 ? 12.822 -4.972 -1.344 1.00 91.06 99 ILE A O 1
ATOM 781 N N . GLY A 1 100 ? 11.547 -4.202 -3.031 1.00 87.06 100 GLY A N 1
ATOM 782 C CA . GLY A 1 100 ? 11.489 -5.453 -3.779 1.00 87.06 100 GLY A CA 1
ATOM 783 C C . GLY A 1 100 ? 12.657 -5.608 -4.754 1.00 87.06 100 GLY A C 1
ATOM 784 O O . GLY A 1 100 ? 13.247 -4.626 -5.203 1.00 87.06 100 GLY A O 1
ATOM 785 N N . ASN A 1 101 ? 12.944 -6.854 -5.133 1.00 86.88 101 ASN A N 1
ATOM 786 C CA . ASN A 1 101 ? 13.987 -7.203 -6.103 1.00 86.88 101 ASN A CA 1
ATOM 787 C C . ASN A 1 101 ? 13.390 -7.649 -7.455 1.00 86.88 101 ASN A C 1
ATOM 789 O O . ASN A 1 101 ? 13.798 -8.641 -8.047 1.00 86.88 101 ASN A O 1
ATOM 793 N N . ASP A 1 102 ? 12.378 -6.921 -7.927 1.00 84.81 102 ASP A N 1
ATOM 794 C CA . ASP A 1 102 ? 11.692 -7.144 -9.206 1.00 84.81 102 ASP A CA 1
ATOM 795 C C . ASP A 1 102 ? 11.041 -8.546 -9.390 1.00 84.81 102 ASP A C 1
ATOM 797 O O . ASP A 1 102 ? 10.821 -8.982 -10.524 1.00 84.81 102 ASP A O 1
ATOM 801 N N . PHE A 1 103 ? 10.682 -9.245 -8.305 1.00 82.25 103 PHE A N 1
ATOM 802 C CA . PHE A 1 103 ? 9.892 -10.485 -8.341 1.00 82.25 103 PHE A CA 1
ATOM 803 C C . PHE A 1 103 ? 8.740 -10.459 -7.316 1.00 82.25 103 PHE A C 1
ATOM 805 O O . PHE A 1 103 ? 8.871 -9.827 -6.270 1.00 82.25 103 PHE A O 1
ATOM 812 N N . PRO A 1 104 ? 7.604 -11.135 -7.585 1.00 76.69 104 PRO A N 1
ATOM 813 C CA . PRO A 1 104 ? 6.370 -10.989 -6.802 1.00 76.69 104 PRO A CA 1
ATOM 814 C C . PRO A 1 104 ? 6.333 -11.816 -5.503 1.00 76.69 104 PRO A C 1
ATOM 816 O O . PRO A 1 104 ? 5.276 -11.947 -4.888 1.00 76.69 104 PRO A O 1
ATOM 819 N N . ILE A 1 105 ? 7.453 -12.425 -5.106 1.00 77.12 105 ILE A N 1
ATOM 820 C CA . ILE A 1 105 ? 7.555 -13.224 -3.882 1.00 77.12 105 ILE A CA 1
ATOM 821 C C . ILE A 1 105 ? 8.257 -12.354 -2.846 1.00 77.12 105 ILE A C 1
ATOM 823 O O . ILE A 1 105 ? 9.388 -11.929 -3.041 1.00 77.12 105 ILE A O 1
ATOM 827 N N . ASN A 1 106 ? 7.579 -12.070 -1.745 1.00 64.06 106 ASN A N 1
ATOM 828 C CA . ASN A 1 106 ? 8.200 -11.373 -0.627 1.00 64.06 106 ASN A CA 1
ATOM 829 C C . ASN A 1 106 ? 8.955 -12.401 0.237 1.00 64.06 106 ASN A C 1
ATOM 831 O O . ASN A 1 106 ? 8.533 -13.558 0.305 1.00 64.06 106 ASN A O 1
ATOM 835 N N . ALA A 1 107 ? 10.077 -11.991 0.837 1.00 57.19 107 ALA A N 1
ATOM 836 C CA . ALA A 1 107 ? 10.799 -12.793 1.830 1.00 57.19 107 ALA A CA 1
ATOM 837 C C . ALA A 1 107 ? 9.993 -12.942 3.129 1.00 57.19 107 ALA A C 1
ATOM 839 O O . ALA A 1 107 ? 9.268 -11.980 3.482 1.00 57.19 107 ALA A O 1
#

Radius of gyration: 19.3 Å; chains: 1; bounding box: 42×32×50 Å

pLDDT: mean 90.84, std 7.86, range [52.38, 98.25]

Sequence (107 aa):
KLGHADQVEIVVINDATARIAALQSNQVHMIDRVDPKVVDLVKRVPGVTIQNVSGRGYHYFNMFCDTAPFDNSDLRMALKFAINREEMLDKILRGYGSIGNDFPINA

Secondary structure (DSSP, 8-state):
---S-S---------HHHHHHHHHTTS-S------TTTHHHHTTSTT--------S--------TTSTTTT-HHHHHHHHHH--HHHHHHHTTTT-S----SSS---

Foldseek 3Di:
DDDPDPDDDDDDDPDQVVQLVCCLVVVDVDDPDNQLVCVVVSVPRPPDDDDQDDDLDDDDDDQDCVDPPNVDPVVVVVVVVVDPQVCCCCVRRVVSDDDDPRDSDDD